Protein AF-A0A3N5U6B0-F1 (afdb_monomer_lite)

Foldseek 3Di:
DDDPPVNVVVVVVVVVVVVVVVVVCPPPWPEAEAEEFEFAQDPPDPDDGHDPRQVVSVVVVVCCVPPVVHDPLRYDYYYNDDPVVSVVRVVSNVVVCVVPVPRTPHYHYYYHGGYDDD

Radius of gyration: 24.5 Å; chains: 1; bounding box: 70×30×60 Å

pLDDT: mean 86.62, std 14.64, range [51.34, 98.75]

Sequence (118 aa):
MKIPNNAARAIAFLLLFVAGVRAFAADGGIIGRYALIIGKNDGGQDRVMLRFAATDAIAFSTVLQEMGGLEKSRQVLLIEPSFTDIHDGFARITEVIKNEQVSLRRSEFIVYYSGHSD

Secondary structure (DSSP, 8-state):
----HHHHHHHHHHHHHHHHHHHHTTT---EEEEEEEEE-----TTSPPPSSHHHHHHHHHHHHHHTS---GGGEEEEES--HHHHHHHHHHHHHHHHHHGGG-SEEEEEEEEES---

Structure (mmCIF, N/CA/C/O backbone):
data_AF-A0A3N5U6B0-F1
#
_entry.id   AF-A0A3N5U6B0-F1
#
loop_
_atom_site.group_PDB
_atom_site.id
_atom_site.type_symbol
_atom_site.label_atom_id
_atom_site.label_alt_id
_atom_site.label_comp_id
_atom_site.label_asym_id
_atom_site.label_entity_id
_atom_site.label_seq_id
_atom_site.pdbx_PDB_ins_code
_atom_site.Cartn_x
_atom_site.Cartn_y
_atom_site.Cartn_z
_atom_site.occupancy
_atom_site.B_iso_or_equiv
_atom_site.auth_seq_id
_atom_site.auth_comp_id
_atom_site.auth_asym_id
_atom_site.auth_atom_id
_atom_site.pdbx_PDB_model_num
ATOM 1 N N . MET A 1 1 ? 48.180 -14.024 -42.773 1.00 51.34 1 MET A N 1
ATOM 2 C CA . MET A 1 1 ? 48.600 -14.213 -41.366 1.00 51.34 1 MET A CA 1
ATOM 3 C C . MET A 1 1 ? 47.858 -15.431 -40.816 1.00 51.34 1 MET A C 1
ATOM 5 O O . MET A 1 1 ? 46.647 -15.356 -40.666 1.00 51.34 1 MET A O 1
ATOM 9 N N . LYS A 1 2 ? 48.520 -16.592 -40.672 1.00 56.19 2 LYS A N 1
ATOM 10 C CA . LYS A 1 2 ? 47.873 -17.837 -40.206 1.00 56.19 2 LYS A CA 1
ATOM 11 C C . LYS A 1 2 ? 47.714 -17.765 -38.688 1.00 56.19 2 LYS A C 1
ATOM 13 O O . LYS A 1 2 ? 48.715 -17.728 -37.980 1.00 56.19 2 LYS A O 1
ATOM 18 N N . ILE A 1 3 ? 46.477 -17.712 -38.203 1.00 58.50 3 ILE A N 1
ATOM 19 C CA . ILE A 1 3 ? 46.192 -17.787 -36.767 1.00 58.50 3 ILE A CA 1
ATOM 20 C C . ILE A 1 3 ? 46.615 -19.191 -36.301 1.00 58.50 3 ILE A C 1
ATOM 22 O O . ILE A 1 3 ? 46.151 -20.172 -36.884 1.00 58.50 3 ILE A O 1
ATOM 26 N N . PRO A 1 4 ? 47.510 -19.329 -35.310 1.00 64.81 4 PRO A N 1
ATOM 27 C CA . PRO A 1 4 ? 47.927 -20.640 -34.823 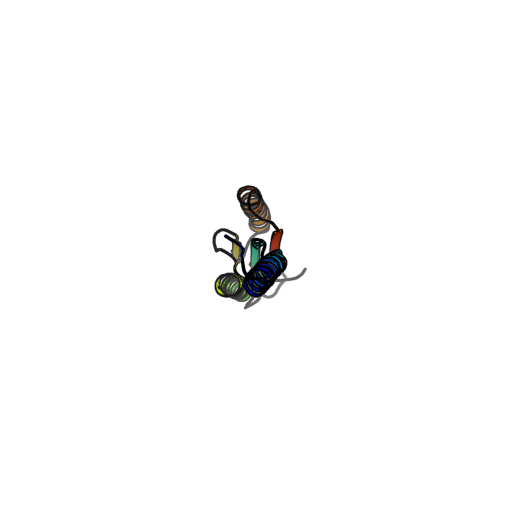1.00 64.81 4 PRO A CA 1
ATOM 28 C C . PRO A 1 4 ? 46.724 -21.387 -34.223 1.00 64.81 4 PRO A C 1
ATOM 30 O O . PRO A 1 4 ? 45.895 -20.784 -33.542 1.00 64.81 4 PRO A O 1
ATOM 33 N N . ASN A 1 5 ? 46.628 -22.704 -34.441 1.00 72.12 5 ASN A N 1
ATOM 34 C CA . ASN A 1 5 ? 45.462 -23.528 -34.063 1.00 72.12 5 ASN A CA 1
ATOM 35 C C . ASN A 1 5 ? 45.051 -23.404 -32.581 1.00 72.12 5 ASN A C 1
ATOM 37 O O . ASN A 1 5 ? 43.878 -23.554 -32.242 1.00 72.12 5 ASN A O 1
ATOM 41 N N . ASN A 1 6 ? 45.998 -23.081 -31.699 1.00 72.50 6 ASN A N 1
ATOM 42 C CA . ASN A 1 6 ? 45.744 -22.869 -30.273 1.00 72.50 6 ASN A CA 1
ATOM 43 C C . ASN A 1 6 ? 45.013 -21.542 -30.006 1.00 72.50 6 ASN A C 1
ATOM 45 O O . ASN A 1 6 ? 44.146 -21.485 -29.139 1.00 72.50 6 ASN A O 1
ATOM 49 N N . ALA A 1 7 ? 45.297 -20.502 -30.797 1.00 72.00 7 ALA A N 1
ATOM 50 C CA . ALA A 1 7 ? 44.593 -19.224 -30.731 1.00 72.00 7 ALA A CA 1
ATOM 51 C C . ALA A 1 7 ? 43.170 -19.339 -31.298 1.00 72.00 7 ALA A C 1
ATOM 53 O O . ALA A 1 7 ? 42.240 -18.794 -30.714 1.00 72.00 7 ALA A O 1
ATOM 54 N N . ALA A 1 8 ? 42.968 -20.121 -32.366 1.00 73.00 8 ALA A N 1
ATOM 55 C CA . ALA A 1 8 ? 41.629 -20.397 -32.896 1.00 73.00 8 ALA A CA 1
ATOM 56 C C . ALA A 1 8 ? 40.745 -21.147 -31.878 1.00 73.00 8 ALA A C 1
ATOM 58 O O . ALA A 1 8 ? 39.573 -20.816 -31.707 1.00 73.00 8 ALA A O 1
ATOM 59 N N . ARG A 1 9 ? 41.323 -22.108 -31.143 1.00 74.88 9 ARG A N 1
ATOM 60 C CA . ARG A 1 9 ? 40.643 -22.807 -30.040 1.00 74.88 9 ARG A CA 1
ATOM 61 C C . ARG A 1 9 ? 40.318 -21.874 -28.876 1.00 74.88 9 ARG A C 1
ATOM 63 O O . ARG A 1 9 ? 39.189 -21.893 -28.402 1.00 74.88 9 ARG A O 1
ATOM 70 N N . ALA A 1 10 ? 41.264 -21.039 -28.448 1.00 72.81 10 ALA A N 1
ATOM 71 C CA . ALA A 1 10 ? 41.038 -20.072 -27.373 1.00 72.81 10 ALA A CA 1
ATOM 72 C C . ALA A 1 10 ? 39.926 -19.065 -27.719 1.00 72.81 10 ALA A C 1
ATOM 74 O O . ALA A 1 10 ? 39.079 -18.774 -26.878 1.00 72.81 10 ALA A O 1
ATOM 75 N N . ILE A 1 11 ? 39.875 -18.596 -28.970 1.00 77.25 11 ILE A N 1
ATOM 76 C CA . ILE A 1 11 ? 38.805 -17.718 -29.465 1.00 77.25 11 ILE A CA 1
ATOM 77 C C . ILE A 1 11 ? 37.458 -18.450 -29.472 1.00 77.25 11 ILE A C 1
ATOM 79 O O . ILE A 1 11 ? 36.463 -17.887 -29.027 1.00 77.25 11 ILE A O 1
ATOM 83 N N . ALA A 1 12 ? 37.415 -19.708 -29.919 1.00 74.38 12 ALA A N 1
ATOM 84 C CA . ALA A 1 12 ? 36.188 -20.503 -29.890 1.00 74.38 12 ALA A CA 1
ATOM 85 C C . ALA A 1 12 ? 35.674 -20.722 -28.455 1.00 74.38 12 ALA A C 1
ATOM 87 O O . ALA A 1 12 ? 34.483 -20.552 -28.205 1.00 74.38 12 ALA A O 1
ATOM 88 N N . PHE A 1 13 ? 36.564 -21.017 -27.500 1.00 74.19 13 PHE A N 1
ATOM 89 C CA . PHE A 1 13 ? 36.207 -21.127 -26.082 1.00 74.19 13 PHE A CA 1
ATOM 90 C C . PHE A 1 13 ? 35.702 -19.801 -25.504 1.00 74.19 13 PHE A C 1
ATOM 92 O O . PHE A 1 13 ? 34.698 -19.795 -24.797 1.00 74.19 13 PHE A O 1
ATOM 99 N N . LEU A 1 14 ? 36.341 -18.678 -25.842 1.00 75.06 14 LEU A N 1
ATOM 100 C CA . LEU A 1 14 ? 35.899 -17.350 -25.415 1.00 75.06 14 LEU A CA 1
ATOM 101 C C . LEU A 1 14 ? 34.511 -17.002 -25.982 1.00 75.06 14 LEU A C 1
ATOM 103 O O . LEU A 1 14 ? 33.658 -16.503 -25.254 1.00 75.06 14 LEU A O 1
ATOM 107 N N . LEU A 1 15 ? 34.258 -17.306 -27.258 1.00 73.56 15 LEU A N 1
ATOM 108 C CA . LEU A 1 15 ? 32.962 -17.069 -27.903 1.00 73.56 15 LEU A CA 1
ATOM 109 C C . LEU A 1 15 ? 31.847 -17.938 -27.302 1.00 73.56 15 LEU A C 1
ATOM 111 O O . LEU A 1 15 ? 30.753 -17.431 -27.055 1.00 73.56 15 LEU A O 1
ATOM 115 N N . LEU A 1 16 ? 32.125 -19.214 -27.005 1.00 70.94 16 LEU A N 1
ATOM 116 C CA . LEU A 1 16 ? 31.181 -20.094 -26.304 1.00 70.94 16 LEU A CA 1
ATOM 117 C C . LEU A 1 16 ? 30.902 -19.620 -24.873 1.00 70.94 16 LEU A C 1
ATOM 119 O O . LEU A 1 16 ? 29.754 -19.657 -24.431 1.00 70.94 16 LEU A O 1
ATOM 123 N N . PHE A 1 17 ? 31.921 -19.129 -24.166 1.00 71.38 17 PHE A N 1
ATOM 124 C CA . PHE A 1 17 ? 31.763 -18.583 -22.820 1.00 71.38 17 PHE A CA 1
ATOM 125 C C . PHE A 1 17 ? 30.869 -17.332 -22.821 1.00 71.38 17 PHE A C 1
ATOM 127 O O . PHE A 1 17 ? 29.927 -17.240 -22.037 1.00 71.38 17 PHE A O 1
ATOM 134 N N . VAL A 1 18 ? 31.088 -16.403 -23.759 1.00 67.25 18 VAL A N 1
ATOM 135 C CA . VAL A 1 18 ? 30.269 -15.184 -23.903 1.00 67.25 18 VAL A CA 1
ATOM 136 C C . VAL A 1 18 ? 28.818 -15.506 -24.286 1.00 67.25 18 VAL A C 1
ATOM 138 O O . VAL A 1 18 ? 27.895 -14.870 -23.773 1.00 67.25 18 VAL A O 1
ATOM 141 N N . ALA A 1 19 ? 28.594 -16.505 -25.146 1.00 64.12 19 ALA A N 1
ATOM 142 C CA . ALA A 1 19 ? 27.248 -16.947 -25.511 1.00 64.12 19 ALA A CA 1
ATOM 143 C C . ALA A 1 19 ? 26.502 -17.584 -24.322 1.00 64.12 19 ALA A C 1
ATOM 145 O O . ALA A 1 19 ? 25.322 -17.294 -24.116 1.00 64.12 19 ALA A O 1
ATOM 146 N N . GLY A 1 20 ? 27.197 -18.381 -23.501 1.00 59.06 20 GLY A N 1
ATOM 147 C CA . GLY A 1 20 ? 26.635 -18.986 -22.290 1.00 59.06 20 GLY A CA 1
ATOM 148 C C . GLY A 1 20 ? 26.184 -17.954 -21.252 1.00 59.06 20 GLY A C 1
ATOM 149 O O . GLY A 1 20 ? 25.100 -18.084 -20.690 1.00 59.06 20 GLY A O 1
ATOM 150 N N . VAL A 1 21 ? 26.953 -16.877 -21.052 1.00 61.06 21 VAL A N 1
ATOM 151 C CA . VAL A 1 21 ? 26.617 -15.804 -20.092 1.00 61.06 21 VAL A CA 1
ATOM 152 C C . VAL A 1 21 ? 25.318 -15.071 -20.462 1.00 61.06 21 VAL A C 1
ATOM 154 O O . VAL A 1 21 ? 24.560 -14.671 -19.580 1.00 61.06 21 VAL A O 1
ATOM 157 N N . ARG A 1 22 ? 25.006 -14.921 -21.758 1.00 57.62 22 ARG A N 1
ATOM 158 C CA . ARG A 1 22 ? 23.784 -14.226 -22.205 1.00 57.62 22 ARG A CA 1
ATOM 159 C C . ARG A 1 22 ? 22.501 -15.008 -21.930 1.00 57.62 22 ARG A C 1
ATOM 161 O O . ARG A 1 22 ? 21.476 -14.385 -21.669 1.00 57.62 22 ARG A O 1
ATOM 168 N N . ALA A 1 23 ? 22.558 -16.339 -21.957 1.00 55.72 23 ALA A N 1
ATOM 169 C CA . ALA A 1 23 ? 21.398 -17.188 -21.689 1.00 55.72 23 ALA A CA 1
ATOM 170 C C . ALA A 1 23 ? 20.941 -17.103 -20.220 1.00 55.72 23 ALA A C 1
ATOM 172 O O . ALA A 1 23 ? 19.743 -17.107 -19.954 1.00 55.72 23 ALA A O 1
ATOM 173 N N . PHE A 1 24 ? 21.873 -16.925 -19.276 1.00 54.59 24 PHE A N 1
ATOM 174 C CA . PHE A 1 24 ? 21.554 -16.742 -17.853 1.00 54.59 24 PHE A CA 1
ATOM 175 C C . PHE A 1 24 ? 20.986 -15.355 -17.513 1.00 54.59 24 PHE A C 1
ATOM 177 O O . PHE A 1 24 ? 20.330 -15.196 -16.489 1.00 54.59 24 PHE A O 1
ATOM 184 N N . ALA A 1 25 ? 21.188 -14.349 -18.368 1.00 55.44 25 ALA A N 1
ATOM 185 C CA . ALA A 1 25 ? 20.666 -12.998 -18.151 1.00 55.44 25 ALA A CA 1
ATOM 186 C C . ALA A 1 25 ? 19.199 -12.820 -18.603 1.00 55.44 25 ALA A C 1
ATOM 188 O O . ALA A 1 25 ? 18.626 -11.744 -18.430 1.00 55.44 25 ALA A O 1
ATOM 189 N N . ALA A 1 26 ? 18.585 -13.842 -19.213 1.00 53.91 26 ALA A N 1
ATOM 190 C CA . ALA A 1 26 ? 17.278 -13.716 -19.859 1.00 53.91 26 ALA A CA 1
ATOM 191 C C . ALA A 1 26 ? 16.089 -13.620 -18.880 1.00 53.91 26 ALA A C 1
ATOM 193 O O . ALA A 1 26 ? 15.058 -13.063 -19.262 1.00 53.91 26 ALA A O 1
ATOM 194 N N . ASP A 1 27 ? 16.250 -14.069 -17.631 1.00 52.91 27 ASP A N 1
ATOM 195 C CA . ASP A 1 27 ? 15.170 -14.137 -16.629 1.00 52.91 27 ASP A CA 1
ATOM 196 C C . ASP A 1 27 ? 15.053 -12.886 -15.730 1.00 52.91 27 ASP A C 1
ATOM 198 O O . ASP A 1 27 ? 14.121 -12.747 -14.942 1.00 52.91 27 ASP A O 1
ATOM 202 N N . GLY A 1 28 ? 15.966 -11.920 -15.874 1.00 53.12 28 GLY A N 1
ATOM 203 C CA . GLY A 1 28 ? 15.987 -10.664 -15.111 1.00 53.12 28 GLY A CA 1
ATOM 204 C C . GLY A 1 28 ? 15.141 -9.550 -15.732 1.00 53.12 28 GLY A C 1
ATOM 205 O O . GLY A 1 28 ? 15.632 -8.439 -15.924 1.00 53.12 28 GLY A O 1
ATOM 206 N N . GLY A 1 29 ? 13.900 -9.835 -16.135 1.00 61.47 29 GLY A N 1
ATOM 207 C C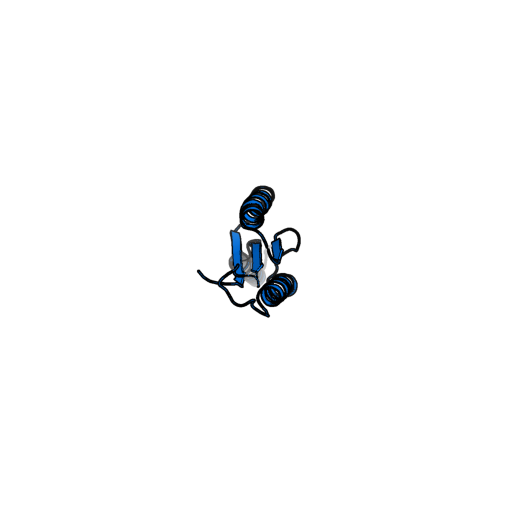A . GLY A 1 29 ? 12.994 -8.782 -16.604 1.00 61.47 29 GLY A CA 1
ATOM 208 C C . GLY A 1 29 ? 12.761 -7.714 -15.530 1.00 61.47 29 GLY A C 1
ATOM 209 O O . GLY A 1 29 ? 12.719 -8.040 -14.348 1.00 61.47 29 GLY A O 1
ATOM 210 N N . ILE A 1 30 ? 12.577 -6.447 -15.922 1.00 75.94 30 ILE A N 1
ATOM 211 C CA . ILE A 1 30 ? 12.145 -5.406 -14.977 1.00 75.94 30 ILE A CA 1
ATOM 212 C C . ILE A 1 30 ? 10.741 -5.792 -14.490 1.00 75.94 30 ILE A C 1
ATOM 214 O O . ILE A 1 30 ? 9.785 -5.771 -15.272 1.00 75.94 30 ILE A O 1
ATOM 218 N N . ILE A 1 31 ? 10.642 -6.210 -13.224 1.00 86.19 31 ILE A N 1
ATOM 219 C CA . ILE A 1 31 ? 9.377 -6.504 -12.547 1.00 86.19 31 ILE A CA 1
ATOM 220 C C . ILE A 1 31 ? 8.833 -5.182 -12.008 1.00 86.19 31 ILE A C 1
ATOM 222 O O . ILE A 1 31 ? 9.438 -4.581 -11.123 1.00 86.19 31 ILE A O 1
ATOM 226 N N . GLY A 1 32 ? 7.685 -4.738 -12.516 1.00 90.56 32 GLY A N 1
ATOM 227 C CA . GLY A 1 32 ? 6.966 -3.608 -11.931 1.00 90.56 32 GLY A CA 1
ATOM 228 C C . GLY A 1 32 ? 6.044 -4.099 -10.828 1.00 90.56 32 GLY A C 1
ATOM 229 O O . GLY A 1 32 ? 5.037 -4.747 -11.113 1.00 90.56 32 GLY A O 1
ATOM 230 N N . ARG A 1 33 ? 6.394 -3.818 -9.573 1.00 93.88 33 ARG A N 1
ATOM 231 C CA . ARG A 1 33 ? 5.543 -4.109 -8.414 1.00 93.88 33 ARG A CA 1
ATOM 232 C C . ARG A 1 33 ? 4.648 -2.917 -8.112 1.00 93.88 33 ARG A C 1
ATOM 234 O O . ARG A 1 33 ? 5.127 -1.788 -8.084 1.00 93.88 33 ARG A O 1
ATOM 241 N N . TYR A 1 34 ? 3.384 -3.199 -7.838 1.00 96.81 34 TYR A N 1
ATOM 242 C CA . TYR A 1 34 ? 2.359 -2.235 -7.462 1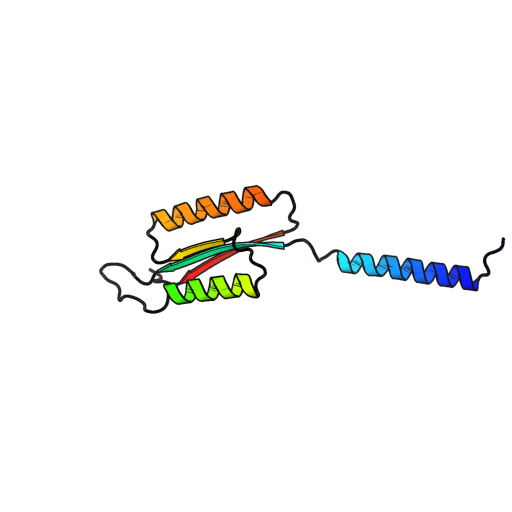.00 96.81 34 TYR A CA 1
ATOM 243 C C . TYR A 1 34 ? 1.636 -2.738 -6.221 1.00 96.81 34 TYR A C 1
ATOM 245 O O . TYR A 1 34 ? 1.480 -3.951 -6.064 1.00 96.81 34 TYR A O 1
ATOM 253 N N . ALA A 1 35 ? 1.171 -1.840 -5.355 1.00 98.25 35 ALA A N 1
ATOM 254 C CA . ALA A 1 35 ? 0.450 -2.255 -4.158 1.00 98.25 35 ALA A CA 1
ATOM 255 C C . ALA A 1 35 ? -0.751 -1.371 -3.821 1.00 98.25 35 ALA A C 1
ATOM 257 O O . ALA A 1 35 ? -0.677 -0.145 -3.881 1.00 98.25 35 ALA A O 1
ATOM 258 N N . LEU A 1 36 ? -1.838 -2.009 -3.398 1.00 98.69 36 LEU A N 1
ATOM 259 C CA . LEU A 1 36 ? -2.924 -1.378 -2.656 1.00 98.69 36 LEU A CA 1
ATOM 260 C C . LEU A 1 36 ? -2.911 -1.960 -1.241 1.00 98.69 36 LEU A C 1
ATOM 262 O O . LEU A 1 36 ? -3.079 -3.165 -1.058 1.00 98.69 36 LEU A O 1
ATOM 266 N N . ILE A 1 37 ? -2.658 -1.114 -0.249 1.00 98.75 37 ILE A N 1
ATOM 267 C CA . ILE A 1 37 ? -2.422 -1.513 1.139 1.00 98.75 37 ILE A CA 1
ATOM 268 C C . ILE A 1 37 ? -3.444 -0.791 2.009 1.00 98.75 37 ILE A C 1
ATOM 270 O O . ILE A 1 37 ? -3.542 0.434 1.971 1.00 98.75 37 ILE A O 1
ATOM 274 N N . ILE A 1 38 ? -4.223 -1.551 2.770 1.00 98.75 38 ILE A N 1
ATOM 275 C CA . ILE A 1 38 ? -5.389 -1.062 3.499 1.00 98.75 38 ILE A CA 1
ATOM 276 C C . ILE A 1 38 ? -5.287 -1.497 4.960 1.00 98.75 38 ILE A C 1
ATOM 278 O O . ILE A 1 38 ? -5.099 -2.679 5.243 1.00 98.75 38 ILE A O 1
ATOM 282 N N . GLY A 1 39 ? -5.435 -0.542 5.877 1.00 98.44 39 GLY A N 1
ATOM 283 C CA . GLY A 1 39 ? -5.532 -0.785 7.314 1.00 98.44 39 GLY A CA 1
ATOM 284 C C . GLY A 1 39 ? -6.753 -0.087 7.900 1.00 98.44 39 GLY A C 1
ATOM 285 O O . GLY A 1 39 ? -6.856 1.136 7.795 1.00 98.44 39 GLY A O 1
ATOM 286 N N . LYS A 1 40 ? -7.673 -0.838 8.512 1.00 97.94 40 LYS A N 1
ATOM 287 C CA . LYS A 1 40 ? -8.891 -0.290 9.127 1.00 97.94 40 LYS A CA 1
ATOM 288 C C . LYS A 1 40 ? -9.153 -0.918 10.489 1.00 97.94 40 LYS A C 1
ATOM 290 O O . LYS A 1 40 ? -9.468 -2.105 10.569 1.00 97.94 40 LYS A O 1
ATOM 295 N N . ASN A 1 41 ? -9.022 -0.129 11.551 1.00 98.06 41 ASN A N 1
ATOM 296 C CA . ASN A 1 41 ? -9.317 -0.595 12.898 1.00 98.06 41 ASN A CA 1
ATOM 297 C C . ASN A 1 41 ? -10.813 -0.559 13.215 1.00 98.06 41 ASN A C 1
ATOM 299 O O . ASN A 1 41 ? -11.286 -1.425 13.951 1.00 98.06 41 ASN A O 1
ATOM 303 N N . ASP A 1 42 ? -11.537 0.437 12.694 1.00 96.00 42 ASP A N 1
ATOM 304 C CA . ASP A 1 42 ? -12.962 0.603 12.981 1.00 96.00 42 ASP A CA 1
ATOM 305 C C . ASP A 1 42 ? -13.816 -0.365 12.147 1.00 96.00 42 ASP A C 1
ATOM 307 O O . ASP A 1 42 ? -13.939 -0.226 10.928 1.00 96.00 42 ASP A O 1
ATOM 311 N N . GLY A 1 43 ? -14.423 -1.352 12.807 1.00 92.06 43 GLY A N 1
ATOM 312 C CA . GLY A 1 43 ? -15.354 -2.300 12.190 1.00 92.06 43 GLY A CA 1
ATOM 313 C C . GLY A 1 43 ? -16.805 -1.830 12.101 1.00 92.06 43 GLY A C 1
ATOM 314 O O . GLY A 1 43 ? -17.643 -2.589 11.616 1.00 92.06 43 GLY A O 1
ATOM 315 N N . GLY A 1 44 ? -17.123 -0.622 12.568 1.00 91.38 44 GLY A N 1
ATOM 316 C CA . GLY A 1 44 ? -18.486 -0.106 12.662 1.00 91.38 44 GLY A CA 1
ATOM 317 C C . GLY A 1 44 ? -19.159 -0.397 14.006 1.00 91.38 44 GLY A C 1
ATOM 318 O O . GLY A 1 44 ? -18.557 -0.934 14.934 1.00 91.38 44 GLY A O 1
ATOM 319 N N . GLN A 1 45 ? -20.439 -0.023 14.110 1.00 88.81 45 GLN A N 1
ATOM 320 C CA . GLN A 1 45 ? -21.160 0.103 15.387 1.00 88.81 45 GLN A CA 1
ATOM 321 C C . GLN A 1 45 ?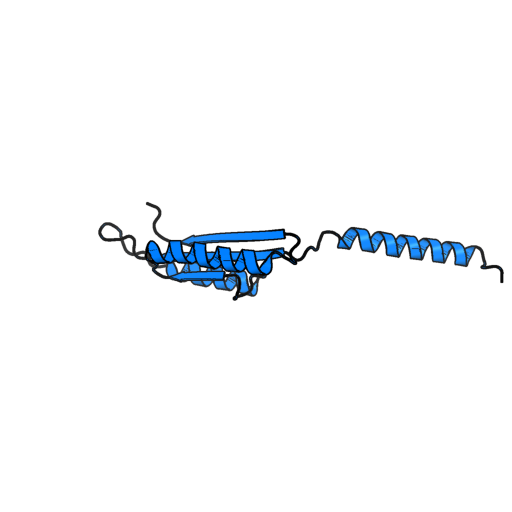 -21.199 -1.172 16.248 1.00 88.81 45 GLN A C 1
ATOM 323 O O . GLN A 1 45 ? -21.202 -1.064 17.471 1.00 88.81 45 GLN A O 1
ATOM 328 N N . ASP A 1 46 ? -21.171 -2.358 15.635 1.00 91.06 46 ASP A N 1
ATOM 329 C CA . ASP A 1 46 ? -21.308 -3.645 16.335 1.00 91.06 46 ASP A CA 1
ATOM 330 C C . ASP A 1 46 ? -19.978 -4.400 16.516 1.00 91.06 46 ASP A C 1
ATOM 332 O O . ASP A 1 46 ? -19.958 -5.584 16.868 1.00 91.06 46 ASP A O 1
ATOM 336 N N . ARG A 1 47 ? -18.840 -3.750 16.245 1.00 91.25 47 ARG A N 1
ATOM 337 C CA . ARG A 1 47 ? -17.516 -4.382 16.293 1.00 91.25 47 ARG A CA 1
ATOM 338 C C . ARG A 1 47 ? -16.609 -3.675 17.295 1.00 91.25 47 ARG A C 1
ATOM 340 O O . ARG A 1 47 ? -16.629 -2.460 17.456 1.00 91.25 47 ARG A O 1
ATOM 347 N N . VAL A 1 48 ? -15.776 -4.460 17.976 1.00 94.69 48 VAL A N 1
ATOM 348 C CA . VAL A 1 48 ? -14.731 -3.911 18.845 1.00 94.69 48 VAL A CA 1
ATOM 349 C C . VAL A 1 48 ? -13.637 -3.307 17.974 1.00 94.69 48 VAL A C 1
ATOM 351 O O . VAL A 1 48 ? -13.104 -3.999 17.113 1.00 94.69 48 VAL A O 1
ATOM 354 N N . MET A 1 49 ? -13.266 -2.060 18.261 1.00 96.25 49 MET A N 1
ATOM 355 C CA . MET A 1 49 ? -12.137 -1.375 17.629 1.00 96.25 49 MET A CA 1
ATOM 356 C C . MET A 1 49 ? -10.851 -2.215 17.725 1.00 96.25 49 MET A C 1
ATOM 358 O O . MET A 1 49 ? -10.394 -2.542 18.830 1.00 96.25 49 MET A O 1
ATOM 362 N N . LEU A 1 50 ? -10.247 -2.542 16.578 1.00 97.25 50 LEU A N 1
ATOM 363 C CA . LEU A 1 50 ? -8.937 -3.196 16.542 1.00 97.25 50 LEU A CA 1
ATOM 364 C C . LEU A 1 50 ? -7.834 -2.215 16.954 1.00 97.25 50 LEU A C 1
ATOM 366 O O . LEU A 1 50 ? -7.993 -0.999 16.927 1.00 97.25 50 LEU A O 1
ATOM 370 N N . ARG A 1 51 ? -6.689 -2.750 17.376 1.00 97.56 51 ARG A N 1
ATOM 371 C CA . ARG A 1 51 ? -5.565 -1.926 17.850 1.00 97.56 51 ARG A CA 1
ATOM 372 C C . ARG A 1 51 ? -4.475 -1.724 16.807 1.00 97.56 51 ARG A C 1
ATOM 374 O O . ARG A 1 51 ? -3.711 -0.773 16.930 1.00 97.56 51 ARG A O 1
ATOM 381 N N . PHE A 1 52 ? -4.369 -2.637 15.842 1.00 98.25 52 PHE A N 1
ATOM 382 C CA . PHE A 1 52 ? -3.151 -2.790 15.047 1.00 98.25 52 PHE A CA 1
ATOM 383 C C . PHE A 1 52 ? -3.365 -2.805 13.533 1.00 98.25 52 PHE A C 1
ATOM 385 O O . PHE A 1 52 ? -2.390 -2.710 12.802 1.00 98.25 52 PHE A O 1
ATOM 392 N N . ALA A 1 53 ? -4.599 -2.814 13.030 1.00 98.38 53 ALA A N 1
ATOM 393 C CA . ALA A 1 53 ? -4.854 -2.938 11.597 1.00 98.38 53 ALA A CA 1
ATOM 394 C C . ALA A 1 53 ? -4.214 -1.805 10.774 1.00 98.38 53 ALA A C 1
ATOM 396 O O . ALA A 1 53 ? -3.568 -2.042 9.751 1.00 98.38 53 ALA A O 1
ATOM 397 N N . ALA A 1 54 ? -4.317 -0.566 11.262 1.00 98.50 54 ALA A N 1
ATOM 398 C CA . ALA A 1 54 ? -3.636 0.578 10.659 1.00 98.50 54 ALA A CA 1
ATOM 399 C C . ALA A 1 54 ? -2.102 0.469 10.742 1.00 98.50 54 ALA A C 1
ATOM 401 O O . ALA A 1 54 ? -1.405 0.724 9.759 1.00 98.50 54 ALA A O 1
ATOM 402 N N . THR A 1 55 ? -1.556 0.081 11.899 1.00 98.69 55 THR A N 1
ATOM 403 C CA . THR A 1 55 ? -0.100 -0.026 12.083 1.00 98.69 55 THR A CA 1
ATOM 404 C C . THR A 1 55 ? 0.501 -1.171 11.275 1.00 98.69 55 THR A C 1
ATOM 406 O O . THR A 1 55 ? 1.606 -1.022 10.757 1.00 98.69 55 THR A O 1
ATOM 409 N N . ASP A 1 56 ? -0.235 -2.267 11.098 1.00 98.62 56 ASP A N 1
ATOM 410 C CA . ASP A 1 56 ? 0.175 -3.409 10.284 1.00 98.62 56 ASP A CA 1
ATOM 411 C C . ASP A 1 56 ? 0.283 -3.010 8.808 1.00 98.62 56 ASP A C 1
ATOM 413 O O . ASP A 1 56 ? 1.286 -3.301 8.157 1.00 98.62 56 ASP A O 1
ATOM 417 N N . ALA A 1 57 ? -0.704 -2.266 8.291 1.00 98.69 57 ALA A N 1
ATOM 418 C CA . ALA A 1 57 ? -0.686 -1.737 6.927 1.00 98.69 57 ALA A CA 1
ATOM 419 C C . ALA A 1 57 ? 0.511 -0.801 6.679 1.00 98.69 57 ALA A C 1
ATOM 421 O O . ALA A 1 57 ? 1.179 -0.895 5.646 1.00 98.69 57 ALA A O 1
ATOM 422 N N . ILE A 1 58 ? 0.830 0.065 7.646 1.00 98.69 58 ILE A N 1
ATOM 423 C CA . ILE A 1 58 ? 2.008 0.942 7.576 1.00 98.69 58 ILE A CA 1
ATOM 424 C C . ILE A 1 58 ? 3.296 0.111 7.577 1.00 98.69 58 ILE A C 1
ATOM 426 O O . ILE A 1 58 ? 4.151 0.312 6.715 1.00 98.69 58 ILE A O 1
ATOM 430 N N . ALA A 1 59 ? 3.432 -0.844 8.500 1.00 98.69 59 ALA A N 1
ATOM 431 C CA . ALA A 1 59 ? 4.617 -1.694 8.595 1.00 98.69 59 ALA A CA 1
ATOM 432 C C . ALA A 1 59 ? 4.833 -2.515 7.313 1.00 98.69 59 ALA A C 1
ATOM 434 O O . ALA A 1 59 ? 5.950 -2.584 6.797 1.00 98.69 59 ALA A O 1
ATOM 435 N N . PHE A 1 60 ? 3.759 -3.076 6.755 1.00 98.56 60 PHE A N 1
ATOM 436 C CA . PHE A 1 60 ? 3.800 -3.823 5.503 1.00 98.56 60 PHE A CA 1
ATOM 437 C C . PHE A 1 60 ? 4.231 -2.941 4.319 1.00 98.56 60 PHE A C 1
ATOM 439 O O . PHE A 1 60 ? 5.093 -3.338 3.533 1.00 98.56 60 PHE A O 1
ATOM 446 N N . SER A 1 61 ? 3.699 -1.716 4.224 1.00 98.44 61 SER A N 1
ATOM 447 C CA . SER A 1 61 ? 4.114 -0.723 3.221 1.00 98.44 61 SER A CA 1
ATOM 448 C C . SER A 1 61 ? 5.602 -0.375 3.324 1.00 98.44 61 SER A C 1
ATOM 450 O O . SER A 1 61 ? 6.284 -0.294 2.297 1.00 98.44 61 SER A O 1
ATOM 452 N N . THR A 1 62 ? 6.127 -0.202 4.539 1.00 98.25 62 THR A N 1
ATOM 453 C CA . THR A 1 62 ? 7.555 0.058 4.771 1.00 98.25 62 THR A CA 1
ATOM 454 C C . THR A 1 62 ? 8.412 -1.119 4.316 1.00 98.25 62 THR A C 1
ATOM 456 O O . THR A 1 62 ? 9.346 -0.931 3.542 1.00 98.25 62 THR A O 1
ATOM 459 N N . VAL A 1 63 ? 8.046 -2.345 4.696 1.00 98.19 63 VAL A N 1
ATOM 460 C CA . VAL A 1 63 ? 8.771 -3.560 4.289 1.00 98.19 63 VAL A CA 1
ATOM 461 C C . VAL A 1 63 ? 8.803 -3.721 2.768 1.00 98.19 63 VAL A C 1
ATOM 463 O O . VAL A 1 63 ? 9.853 -4.037 2.202 1.00 98.19 63 VAL A O 1
ATOM 466 N N . LEU A 1 64 ? 7.684 -3.479 2.079 1.00 97.12 64 LEU A N 1
ATOM 467 C CA . LEU A 1 64 ? 7.656 -3.561 0.619 1.00 97.12 64 LEU A CA 1
ATOM 468 C C . LEU A 1 64 ? 8.536 -2.495 -0.047 1.00 97.12 64 LEU A C 1
ATOM 470 O O . LEU A 1 64 ? 9.156 -2.788 -1.070 1.00 97.12 64 LEU A O 1
ATOM 474 N N . GLN A 1 65 ? 8.622 -1.294 0.526 1.00 96.31 65 GLN A N 1
ATOM 475 C CA . GLN A 1 65 ? 9.505 -0.239 0.020 1.00 96.31 65 GLN A CA 1
ATOM 476 C C . GLN A 1 65 ? 10.985 -0.557 0.252 1.00 96.31 65 GLN A C 1
ATOM 478 O O . GLN A 1 65 ? 11.795 -0.404 -0.658 1.00 96.31 65 GLN A O 1
ATOM 483 N N . GLU A 1 66 ? 11.339 -1.011 1.453 1.00 96.44 66 GLU A N 1
ATOM 484 C CA . GLU A 1 66 ? 12.735 -1.218 1.848 1.00 96.44 66 GLU A CA 1
ATOM 485 C C . GLU A 1 66 ? 13.324 -2.516 1.287 1.00 96.44 66 GLU A C 1
ATOM 487 O O . GLU A 1 66 ? 14.485 -2.547 0.882 1.00 96.44 66 GLU A O 1
ATOM 492 N N . MET A 1 67 ? 12.532 -3.590 1.250 1.00 94.56 67 MET A N 1
ATOM 493 C CA . MET A 1 67 ? 13.003 -4.934 0.890 1.00 94.56 67 MET A CA 1
ATOM 494 C C . MET A 1 67 ? 12.248 -5.544 -0.292 1.00 94.56 67 MET A C 1
ATOM 496 O O . MET A 1 67 ? 12.780 -6.405 -0.990 1.00 94.56 67 MET A O 1
ATOM 500 N N . GLY A 1 68 ? 11.008 -5.116 -0.530 1.00 90.38 68 GLY A N 1
ATOM 501 C CA . GLY A 1 68 ? 10.160 -5.654 -1.594 1.00 90.38 68 GLY A CA 1
ATOM 502 C C . GLY A 1 68 ? 10.409 -5.052 -2.977 1.00 90.38 68 GLY A C 1
ATOM 503 O O . GLY A 1 68 ? 9.823 -5.535 -3.940 1.00 90.38 68 GLY A O 1
ATOM 504 N N . GLY A 1 69 ? 11.244 -4.015 -3.104 1.00 91.44 69 GLY A N 1
ATOM 505 C CA . GLY A 1 69 ? 11.472 -3.318 -4.376 1.00 91.44 69 GLY A CA 1
ATOM 506 C C . GLY A 1 69 ? 10.241 -2.562 -4.892 1.00 91.44 69 GLY A C 1
ATOM 507 O O . GLY A 1 69 ? 10.106 -2.353 -6.098 1.00 91.44 69 GLY A O 1
ATOM 508 N N . LEU A 1 70 ? 9.314 -2.195 -4.000 1.00 94.31 70 LEU A N 1
ATOM 509 C CA . LEU A 1 70 ? 8.140 -1.391 -4.326 1.00 94.31 70 LEU A CA 1
ATOM 510 C C . LEU A 1 70 ? 8.496 0.097 -4.282 1.00 94.31 70 LEU A C 1
ATOM 512 O O . LEU A 1 70 ? 8.830 0.645 -3.234 1.00 94.31 70 LEU A O 1
ATOM 516 N N . GLU A 1 71 ? 8.366 0.784 -5.412 1.00 93.62 71 GLU A N 1
ATOM 517 C CA . GLU A 1 71 ? 8.508 2.238 -5.436 1.00 93.62 71 GLU A CA 1
ATOM 518 C C . GLU A 1 71 ? 7.323 2.917 -4.742 1.00 93.62 71 GLU A C 1
ATOM 520 O O . GLU A 1 71 ? 6.167 2.522 -4.903 1.00 93.62 71 GLU A O 1
ATOM 525 N N . LYS A 1 72 ? 7.590 4.010 -4.018 1.00 94.19 72 LYS A N 1
ATOM 526 C CA . LYS A 1 72 ? 6.547 4.773 -3.317 1.00 94.19 72 LYS A CA 1
ATOM 527 C C . LYS A 1 72 ? 5.476 5.347 -4.259 1.00 94.19 72 LYS A C 1
ATOM 529 O O . LYS A 1 72 ? 4.337 5.521 -3.840 1.00 94.19 72 LYS A O 1
ATOM 534 N N . SER A 1 73 ? 5.818 5.636 -5.513 1.00 95.06 73 SER A N 1
ATOM 535 C CA . SER A 1 73 ? 4.877 6.066 -6.562 1.00 95.06 73 SER A CA 1
ATOM 536 C C . SER A 1 73 ? 3.925 4.954 -7.011 1.00 95.06 73 SER A C 1
ATOM 538 O O . SER A 1 73 ? 2.829 5.249 -7.480 1.00 95.06 73 SER A O 1
ATOM 540 N N . ARG A 1 74 ? 4.313 3.684 -6.835 1.00 95.69 74 ARG A N 1
ATOM 541 C CA . ARG A 1 74 ? 3.565 2.495 -7.264 1.00 95.69 74 ARG A CA 1
ATOM 542 C C . ARG A 1 74 ? 2.682 1.903 -6.170 1.00 95.69 74 ARG A C 1
ATOM 544 O O . ARG A 1 74 ? 2.226 0.768 -6.292 1.00 95.69 74 ARG A O 1
ATOM 551 N N . GLN A 1 75 ? 2.431 2.649 -5.100 1.00 97.00 75 GLN A N 1
ATOM 552 C CA . GLN A 1 75 ? 1.565 2.194 -4.023 1.00 97.00 75 GLN A CA 1
ATOM 553 C C . GLN A 1 75 ? 0.464 3.189 -3.682 1.00 97.00 75 GLN A C 1
ATOM 555 O O . GLN A 1 75 ? 0.629 4.407 -3.770 1.00 97.00 75 GLN A O 1
ATOM 560 N N . VAL A 1 76 ? -0.643 2.640 -3.201 1.00 98.44 76 VAL A N 1
ATOM 561 C CA . VAL A 1 76 ? -1.714 3.371 -2.536 1.00 98.44 76 VAL A CA 1
ATOM 562 C C . VAL A 1 76 ? -1.864 2.774 -1.139 1.00 98.44 76 VAL A C 1
ATOM 564 O O . VAL A 1 76 ? -2.185 1.598 -1.002 1.00 98.44 76 VAL A O 1
ATOM 567 N N . LEU A 1 77 ? -1.598 3.581 -0.111 1.00 98.62 77 LEU A N 1
ATOM 568 C CA . LEU A 1 77 ? -1.791 3.227 1.295 1.00 98.62 77 LEU A CA 1
ATOM 569 C C . LEU A 1 77 ? -3.025 3.963 1.824 1.00 98.62 77 LEU A C 1
ATOM 571 O O . LEU A 1 77 ? -3.078 5.191 1.743 1.00 98.62 77 LEU A O 1
ATOM 575 N N . LEU A 1 78 ? -3.988 3.219 2.362 1.00 98.69 78 LEU A N 1
ATOM 576 C CA . LEU A 1 78 ? -5.237 3.732 2.921 1.00 98.69 78 LEU A CA 1
ATOM 577 C C . LEU A 1 78 ? -5.342 3.351 4.401 1.00 98.69 78 LEU A C 1
ATOM 579 O O . LEU A 1 78 ? -5.255 2.171 4.742 1.00 98.69 78 LEU A O 1
ATOM 583 N N . ILE A 1 79 ? -5.549 4.346 5.266 1.00 98.50 79 ILE A N 1
ATOM 584 C CA . ILE A 1 79 ? -5.665 4.177 6.721 1.00 98.50 79 ILE A CA 1
ATOM 585 C C . ILE A 1 79 ? -7.027 4.687 7.179 1.00 98.50 79 ILE A C 1
ATOM 587 O O . ILE A 1 79 ? -7.397 5.811 6.854 1.00 98.50 79 ILE A O 1
ATOM 591 N N . GLU A 1 80 ? -7.755 3.840 7.907 1.00 97.62 80 GLU A N 1
ATOM 592 C CA . GLU A 1 80 ? -9.159 4.042 8.286 1.00 97.62 80 GLU A CA 1
ATOM 593 C C . GLU A 1 80 ? -10.075 4.454 7.109 1.00 97.62 80 GLU A C 1
ATOM 595 O O . GLU A 1 80 ? -10.871 5.386 7.249 1.00 97.62 80 GLU A O 1
ATOM 600 N N . PRO A 1 81 ? -9.993 3.802 5.926 1.00 97.69 81 PRO A N 1
ATOM 601 C CA . PRO A 1 81 ? -10.765 4.238 4.770 1.00 97.69 81 PRO A CA 1
ATOM 602 C C . PRO A 1 81 ? -12.267 3.976 4.913 1.00 97.69 81 PRO A C 1
ATOM 604 O O . PRO A 1 81 ? -12.722 2.992 5.516 1.00 97.69 81 PRO A O 1
ATOM 607 N N . SER A 1 82 ? -13.055 4.816 4.251 1.00 96.00 82 SER A N 1
ATOM 608 C CA . SER A 1 82 ? -14.431 4.510 3.871 1.00 96.00 82 SER A CA 1
ATOM 609 C C . SER A 1 82 ? -14.480 3.517 2.699 1.00 96.00 82 SER A C 1
ATOM 611 O O . SER A 1 82 ? -13.469 3.196 2.074 1.00 96.00 82 SER A O 1
ATOM 613 N N . PHE A 1 83 ? -15.678 3.027 2.372 1.00 93.56 83 PHE A N 1
ATOM 614 C CA . PHE A 1 83 ? -15.879 2.195 1.181 1.00 93.56 83 PHE A CA 1
ATOM 615 C C . PHE A 1 83 ? -15.502 2.937 -0.112 1.00 93.56 83 PHE A C 1
ATOM 617 O O . PHE A 1 83 ? -14.853 2.368 -0.989 1.00 93.56 83 PHE A O 1
ATOM 624 N N . THR A 1 84 ? -15.860 4.221 -0.205 1.00 97.81 84 THR A N 1
ATOM 625 C CA . THR A 1 84 ? -15.526 5.073 -1.352 1.00 97.81 84 THR A CA 1
ATOM 626 C C . THR A 1 84 ? -14.016 5.225 -1.507 1.00 97.81 84 THR A C 1
ATOM 628 O O . THR A 1 84 ? -13.507 5.068 -2.610 1.00 97.81 84 THR A O 1
ATOM 631 N N . ASP A 1 85 ? -13.279 5.410 -0.407 1.00 98.19 85 ASP A N 1
ATOM 632 C CA . ASP A 1 85 ? -11.815 5.534 -0.457 1.00 98.19 85 ASP A CA 1
ATOM 633 C C . ASP A 1 85 ? -11.144 4.266 -1.006 1.00 98.19 85 ASP A C 1
ATOM 635 O O . ASP A 1 85 ? -10.160 4.347 -1.741 1.00 98.19 85 ASP A O 1
ATOM 639 N N . ILE A 1 86 ? -11.678 3.082 -0.679 1.00 97.19 86 ILE A N 1
ATOM 640 C CA . ILE A 1 86 ? -11.175 1.809 -1.217 1.00 97.19 86 ILE A CA 1
ATOM 641 C C . ILE A 1 86 ? -11.433 1.732 -2.725 1.00 97.19 86 ILE A C 1
ATOM 643 O O . ILE A 1 86 ? -10.523 1.387 -3.484 1.00 97.19 86 ILE A O 1
ATOM 647 N N . HIS A 1 87 ? -12.647 2.072 -3.165 1.00 97.94 87 HIS A N 1
ATOM 648 C CA . HIS A 1 87 ? -12.999 2.107 -4.584 1.00 97.94 87 HIS A CA 1
ATOM 649 C C . HIS A 1 87 ? -12.092 3.071 -5.368 1.00 97.94 87 HIS A C 1
ATOM 651 O O . HIS A 1 87 ? -11.513 2.700 -6.394 1.00 97.94 87 HIS A O 1
ATOM 657 N N . ASP A 1 88 ? -11.886 4.275 -4.842 1.00 98.56 88 ASP A N 1
ATOM 658 C CA . ASP A 1 88 ? -11.014 5.283 -5.445 1.00 98.56 88 ASP A CA 1
ATOM 659 C C . ASP A 1 88 ? -9.541 4.846 -5.417 1.00 98.56 88 ASP A C 1
ATOM 661 O O . ASP A 1 88 ? -8.787 5.107 -6.358 1.00 98.56 88 ASP A O 1
ATOM 665 N N . GLY A 1 89 ? -9.133 4.093 -4.392 1.00 98.19 89 GLY A N 1
ATOM 666 C CA . GLY A 1 89 ? -7.822 3.453 -4.315 1.00 98.19 89 GLY A CA 1
ATOM 667 C C . GLY A 1 89 ? -7.572 2.460 -5.453 1.00 98.19 89 GLY A C 1
ATOM 668 O O . GLY A 1 89 ? -6.500 2.488 -6.068 1.00 98.19 89 GLY A O 1
ATOM 669 N N . PHE A 1 90 ? -8.566 1.631 -5.790 1.00 98.19 90 PHE A N 1
ATOM 670 C CA . PHE A 1 90 ? -8.497 0.732 -6.948 1.00 98.19 90 PHE A CA 1
ATOM 671 C C . PHE A 1 90 ? -8.425 1.495 -8.274 1.00 98.19 90 PHE A C 1
ATOM 673 O O . PHE A 1 90 ? -7.622 1.139 -9.145 1.00 98.19 90 PHE A O 1
ATOM 680 N N . ALA A 1 91 ? -9.219 2.558 -8.432 1.00 98.06 91 ALA A N 1
ATOM 681 C CA . ALA A 1 91 ? -9.165 3.403 -9.623 1.00 98.06 91 ALA A CA 1
ATOM 682 C C . ALA A 1 91 ? -7.772 4.033 -9.791 1.00 98.06 91 ALA A C 1
ATOM 684 O O . ALA A 1 91 ? -7.157 3.927 -10.856 1.00 98.06 91 ALA A O 1
ATOM 685 N N . ARG A 1 92 ? -7.221 4.589 -8.705 1.00 97.69 92 ARG A N 1
ATOM 686 C CA . ARG A 1 92 ? -5.897 5.214 -8.693 1.00 97.69 92 ARG A CA 1
ATOM 687 C C . ARG A 1 92 ? -4.784 4.233 -9.054 1.00 97.69 92 ARG A C 1
ATOM 689 O O . ARG A 1 92 ? -3.954 4.554 -9.902 1.00 97.69 92 ARG A O 1
ATOM 696 N N . ILE A 1 93 ? -4.744 3.048 -8.442 1.00 97.06 93 ILE A N 1
ATOM 697 C CA . ILE A 1 93 ? -3.669 2.089 -8.741 1.00 97.06 93 ILE A CA 1
ATOM 698 C C . ILE A 1 93 ? -3.788 1.522 -10.162 1.00 97.06 93 ILE A C 1
ATOM 700 O O . ILE A 1 93 ? -2.774 1.283 -10.815 1.00 97.06 93 ILE A O 1
ATOM 704 N N . THR A 1 94 ? -5.012 1.386 -10.680 1.00 95.56 94 THR A N 1
ATOM 705 C CA . THR A 1 94 ? -5.254 0.994 -12.075 1.00 95.56 94 THR A CA 1
ATOM 706 C C . THR A 1 94 ? -4.631 1.993 -13.050 1.00 95.56 94 THR A C 1
ATOM 708 O O . THR A 1 94 ? -4.013 1.586 -14.034 1.00 95.56 94 THR A O 1
ATOM 711 N N . GLU A 1 95 ? -4.760 3.293 -12.783 1.00 95.31 95 GLU A N 1
ATOM 712 C CA . GLU A 1 95 ? -4.153 4.341 -13.608 1.00 95.31 95 GLU A CA 1
ATOM 713 C C . GLU A 1 95 ? -2.619 4.305 -13.554 1.00 95.31 95 GLU A C 1
ATOM 715 O O . GLU A 1 95 ? -1.962 4.346 -14.595 1.00 95.31 95 GLU A O 1
ATOM 720 N N . VAL A 1 96 ? -2.044 4.123 -12.361 1.00 93.56 96 VAL A N 1
ATOM 721 C CA . VAL A 1 96 ? -0.588 3.984 -12.185 1.00 93.56 96 VAL A CA 1
ATOM 722 C C . VAL A 1 96 ? -0.042 2.791 -12.981 1.00 93.56 96 VAL A C 1
ATOM 724 O O . VAL A 1 96 ? 0.949 2.929 -13.697 1.00 93.56 96 VAL A O 1
ATOM 727 N N . ILE A 1 97 ? -0.712 1.635 -12.923 1.00 92.94 97 ILE A N 1
ATOM 728 C CA . ILE A 1 97 ? -0.308 0.438 -13.678 1.00 92.94 97 ILE A CA 1
ATOM 729 C C . ILE A 1 97 ? -0.372 0.691 -15.191 1.00 92.94 97 ILE A C 1
ATOM 731 O O . ILE A 1 97 ? 0.567 0.346 -15.912 1.00 92.94 97 ILE A O 1
ATOM 735 N N . LYS A 1 98 ? -1.457 1.304 -15.685 1.00 91.56 98 LYS A N 1
ATOM 736 C CA . LYS A 1 98 ? -1.641 1.587 -17.120 1.00 91.56 98 LYS A CA 1
ATOM 737 C C . LYS A 1 98 ? -0.566 2.521 -17.673 1.00 91.56 98 LYS A C 1
ATOM 739 O O . LYS A 1 98 ? -0.070 2.282 -18.771 1.00 91.56 98 LYS A O 1
ATOM 744 N N . ASN A 1 99 ? -0.188 3.545 -16.911 1.00 88.25 99 ASN A N 1
ATOM 745 C CA . ASN A 1 99 ? 0.780 4.549 -17.354 1.00 88.25 99 ASN A CA 1
ATOM 746 C C . ASN A 1 99 ? 2.222 4.015 -17.421 1.00 88.25 99 ASN A C 1
ATOM 748 O O . ASN A 1 99 ? 3.045 4.572 -18.144 1.00 88.25 99 ASN A O 1
ATOM 752 N N . GLU A 1 100 ? 2.533 2.923 -16.716 1.00 83.44 100 GLU A N 1
ATOM 753 C CA . GLU A 1 100 ? 3.898 2.391 -16.605 1.00 83.44 100 GLU A CA 1
ATOM 754 C C . GLU A 1 100 ? 4.121 1.037 -17.306 1.00 83.44 100 GLU A C 1
ATOM 756 O O . GLU A 1 100 ? 5.262 0.592 -17.453 1.00 83.44 100 GLU A O 1
ATOM 761 N N . GLN A 1 101 ? 3.062 0.385 -17.798 1.00 72.19 101 GLN A N 1
ATOM 762 C CA . GLN A 1 101 ? 3.143 -0.949 -18.412 1.00 72.19 101 GLN A CA 1
ATOM 763 C C . GLN A 1 101 ? 4.004 -1.030 -19.683 1.00 72.19 101 GLN A C 1
ATOM 765 O O . GLN A 1 101 ? 4.473 -2.113 -20.023 1.00 72.19 101 GLN A O 1
ATOM 770 N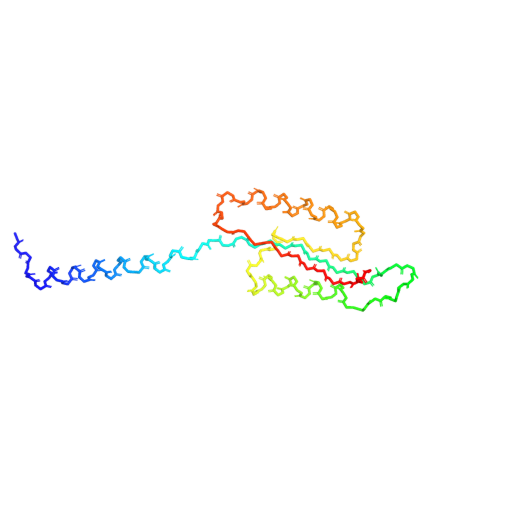 N . VAL A 1 102 ? 4.247 0.088 -20.373 1.00 63.81 102 VAL A N 1
ATOM 771 C CA . VAL A 1 102 ? 4.887 0.124 -21.706 1.00 63.81 102 VAL A CA 1
ATOM 772 C C . VAL A 1 102 ? 6.306 -0.477 -21.717 1.00 63.81 102 VAL A C 1
ATOM 774 O O . VAL A 1 102 ? 6.767 -0.942 -22.757 1.00 63.81 102 VAL A O 1
ATOM 777 N N . SER A 1 103 ? 6.982 -0.527 -20.564 1.00 67.81 103 SER A N 1
ATOM 778 C CA . SER A 1 103 ? 8.397 -0.923 -20.458 1.00 67.81 103 SER A CA 1
ATOM 779 C C . SER A 1 103 ? 8.650 -2.189 -19.627 1.00 67.81 103 SER A C 1
ATOM 781 O O . SER A 1 103 ? 9.803 -2.602 -19.474 1.00 67.81 103 SER A O 1
ATOM 783 N N . LEU A 1 104 ? 7.611 -2.805 -19.057 1.00 73.88 104 LEU A N 1
ATOM 784 C CA . LEU A 1 104 ? 7.756 -3.895 -18.087 1.00 73.88 104 LEU A CA 1
ATOM 785 C C . LEU A 1 104 ? 7.586 -5.268 -18.741 1.00 73.88 104 LEU A C 1
ATOM 787 O O . LEU A 1 104 ? 6.666 -5.490 -19.522 1.00 73.88 104 LEU A O 1
ATOM 791 N N . ARG A 1 105 ? 8.444 -6.230 -18.371 1.00 78.81 105 ARG A N 1
ATOM 792 C CA . ARG A 1 105 ? 8.280 -7.632 -18.809 1.00 78.81 105 ARG A CA 1
ATOM 793 C C . ARG A 1 105 ? 7.234 -8.382 -17.988 1.00 78.81 105 ARG A C 1
ATOM 795 O O . ARG A 1 105 ? 6.659 -9.353 -18.471 1.00 78.81 105 ARG A O 1
ATOM 802 N N . ARG A 1 106 ? 7.029 -7.958 -16.739 1.00 85.56 106 ARG A N 1
ATOM 803 C CA . ARG A 1 106 ? 6.078 -8.541 -15.794 1.00 85.56 106 ARG A CA 1
ATOM 804 C C . ARG A 1 106 ? 5.610 -7.464 -14.826 1.00 85.56 106 ARG A C 1
ATOM 806 O O . ARG A 1 106 ? 6.426 -6.701 -14.309 1.00 85.56 106 ARG A O 1
ATOM 813 N N . SER A 1 107 ? 4.314 -7.449 -14.548 1.00 90.00 107 SER A N 1
ATOM 814 C CA . SER A 1 107 ? 3.726 -6.634 -13.489 1.00 90.00 107 SER A CA 1
ATOM 815 C C . SER A 1 107 ? 3.225 -7.540 -12.372 1.00 90.00 107 SER A C 1
ATOM 817 O O . SER A 1 107 ? 2.626 -8.582 -12.633 1.00 90.00 107 SER A O 1
ATOM 819 N N . GLU A 1 108 ? 3.469 -7.142 -11.131 1.00 93.31 108 GLU A N 1
ATOM 820 C CA . GLU A 1 108 ? 2.936 -7.798 -9.941 1.00 93.31 108 GLU A CA 1
ATOM 821 C C . GLU A 1 108 ? 2.098 -6.790 -9.170 1.00 93.31 108 GLU A C 1
ATOM 823 O O . GLU A 1 108 ? 2.581 -5.711 -8.831 1.00 93.31 108 GLU A O 1
ATOM 828 N N . PHE A 1 109 ? 0.846 -7.138 -8.895 1.00 95.94 109 PHE A N 1
ATOM 829 C CA . PHE A 1 109 ? -0.041 -6.320 -8.084 1.00 95.94 109 PHE A CA 1
ATOM 830 C C . PHE A 1 109 ? -0.301 -7.022 -6.753 1.00 95.94 109 PHE A C 1
ATOM 832 O O . PHE A 1 109 ? -0.746 -8.168 -6.725 1.00 95.94 109 PHE A O 1
ATOM 839 N N . ILE A 1 110 ? 0.015 -6.335 -5.660 1.00 97.62 110 ILE A N 1
ATOM 840 C CA . ILE A 1 110 ? -0.134 -6.816 -4.291 1.00 97.62 110 ILE A CA 1
ATOM 841 C C . ILE A 1 110 ? -1.321 -6.089 -3.667 1.00 97.62 110 ILE A C 1
ATOM 843 O O . ILE A 1 110 ? -1.375 -4.861 -3.669 1.00 97.62 110 ILE A O 1
ATOM 847 N N . VAL A 1 111 ? -2.251 -6.841 -3.090 1.00 98.00 111 VAL A N 1
ATOM 848 C CA . VAL A 1 111 ? -3.308 -6.280 -2.248 1.00 98.00 111 VAL A CA 1
ATOM 849 C C . VAL A 1 111 ? -3.087 -6.776 -0.831 1.00 98.00 111 VAL A C 1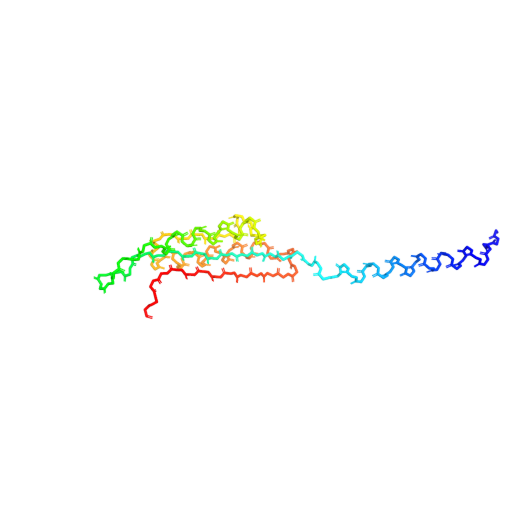
ATOM 851 O O . VAL A 1 111 ? -2.980 -7.980 -0.606 1.00 98.00 111 VAL A O 1
ATOM 854 N N . TYR A 1 112 ? -3.002 -5.846 0.114 1.00 98.31 112 TYR A N 1
ATOM 855 C CA . TYR A 1 112 ? -2.924 -6.143 1.537 1.00 98.31 112 TYR A CA 1
ATOM 856 C C . TYR A 1 112 ? -4.087 -5.469 2.250 1.00 98.31 112 TYR A C 1
ATOM 858 O O . TYR A 1 112 ? -4.300 -4.269 2.088 1.00 98.31 112 TYR A O 1
ATOM 866 N N . TYR A 1 113 ? -4.814 -6.238 3.050 1.00 97.94 113 TYR A N 1
ATOM 867 C CA . TYR A 1 113 ? -5.882 -5.740 3.902 1.00 97.94 113 TYR A CA 1
ATOM 868 C C . TYR A 1 113 ? -5.654 -6.246 5.324 1.00 97.94 113 TYR A C 1
ATOM 870 O O . TYR A 1 113 ? -5.557 -7.454 5.541 1.00 97.94 113 TYR A O 1
ATOM 878 N N . SER A 1 114 ? -5.587 -5.319 6.275 1.00 98.19 114 SER A N 1
ATOM 879 C CA . SER A 1 114 ? -5.703 -5.605 7.701 1.00 98.19 114 SER A CA 1
ATOM 880 C C . SER A 1 114 ? -6.913 -4.857 8.249 1.00 98.19 114 SER A C 1
ATOM 882 O O . SER A 1 114 ? -7.073 -3.655 8.023 1.00 98.19 114 SER A O 1
ATOM 884 N N . GLY A 1 115 ? -7.789 -5.574 8.941 1.00 96.50 115 GLY A N 1
ATOM 885 C CA . GLY A 1 115 ? -9.041 -5.044 9.458 1.00 96.50 115 GLY A CA 1
ATOM 886 C C . GLY A 1 115 ? -10.015 -6.157 9.810 1.00 96.50 115 GLY A C 1
ATOM 887 O O . GLY A 1 115 ? -9.636 -7.326 9.910 1.00 96.50 115 GLY A O 1
ATOM 888 N N . HIS A 1 116 ? -11.277 -5.798 10.010 1.00 94.81 116 HIS A N 1
ATOM 889 C CA . HIS A 1 116 ? -12.324 -6.788 10.224 1.00 94.81 116 HIS A CA 1
ATOM 890 C C . HIS A 1 116 ? -12.623 -7.541 8.930 1.00 94.81 116 HIS A C 1
ATOM 892 O O . HIS A 1 116 ? -12.876 -6.925 7.902 1.00 94.81 116 HIS A O 1
ATOM 898 N N . SER A 1 117 ? -12.637 -8.870 8.999 1.00 84.56 117 SER A N 1
ATOM 899 C CA . SER A 1 117 ? -13.366 -9.677 8.027 1.00 84.56 117 SER A CA 1
ATOM 900 C C . SER A 1 117 ? -14.807 -9.791 8.515 1.00 84.56 117 SER A C 1
ATOM 902 O O . SER A 1 117 ? -15.058 -10.341 9.595 1.00 84.56 117 SER A O 1
ATOM 904 N N . ASP A 1 118 ? -15.733 -9.215 7.771 1.00 67.12 118 ASP A N 1
ATOM 905 C CA . ASP A 1 118 ? -17.155 -9.519 7.858 1.00 67.12 118 ASP A CA 1
ATOM 906 C C . ASP A 1 118 ? -17.450 -10.983 7.494 1.00 67.12 118 ASP A C 1
ATOM 908 O O . ASP A 1 118 ? -16.804 -11.535 6.573 1.00 67.12 118 ASP A O 1
#